Protein AF-A0A9E0M7H7-F1 (afdb_monomer)

Secondary structure (DSSP, 8-state):
---------PPPP-PEEP-HHHHHHHH-TTSTTHHHHHHHHHT-SS-EE--HHHHHHHHHHHHHHS---HHHHHTT-

Structure (mmCIF, N/CA/C/O backbone):
data_AF-A0A9E0M7H7-F1
#
_entry.id   AF-A0A9E0M7H7-F1
#
loop_
_atom_site.group_PDB
_atom_site.id
_atom_site.type_symbo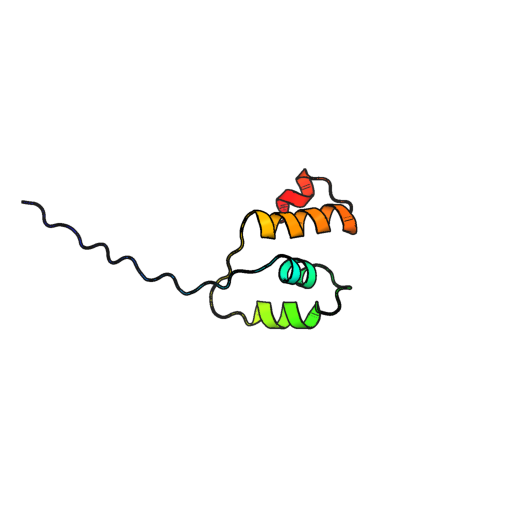l
_atom_site.label_atom_id
_atom_site.label_alt_id
_atom_site.label_comp_id
_atom_site.label_asym_id
_atom_site.label_entity_id
_atom_site.label_seq_id
_atom_site.pdbx_PDB_ins_code
_atom_site.Cartn_x
_atom_site.Cartn_y
_atom_site.Cartn_z
_atom_site.occupancy
_atom_site.B_iso_or_equiv
_atom_site.auth_seq_id
_atom_site.auth_comp_id
_atom_site.auth_asym_id
_atom_site.auth_atom_id
_atom_site.pdbx_PDB_model_num
ATOM 1 N N . MET A 1 1 ? -21.208 37.916 30.617 1.00 45.91 1 MET A N 1
ATOM 2 C CA . MET A 1 1 ? -2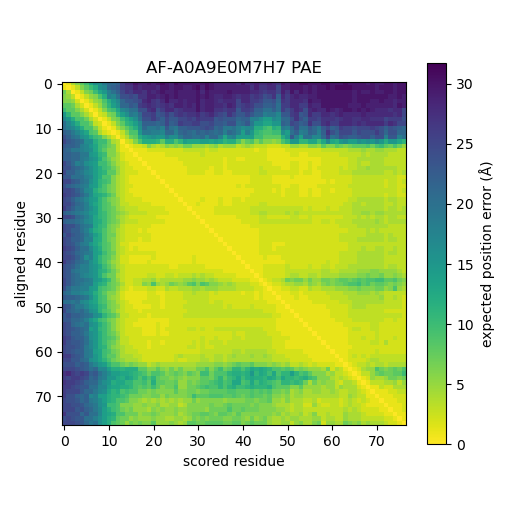0.563 36.599 30.807 1.00 45.91 1 MET A CA 1
ATOM 3 C C . MET A 1 1 ? -21.040 35.669 29.689 1.00 45.91 1 MET A C 1
ATOM 5 O O . MET A 1 1 ? -22.180 35.231 29.781 1.00 45.91 1 MET A O 1
ATOM 9 N N . PRO A 1 2 ? -20.294 35.418 28.596 1.00 52.34 2 PRO A N 1
ATOM 10 C CA . PRO A 1 2 ? -20.711 34.414 27.623 1.00 52.34 2 PRO A CA 1
ATOM 11 C C . PRO A 1 2 ? -20.227 33.026 28.066 1.00 52.34 2 PRO A C 1
ATOM 13 O O . PRO A 1 2 ? -19.068 32.842 28.434 1.00 52.34 2 PRO A O 1
ATOM 16 N N . ALA A 1 3 ? -21.147 32.064 28.062 1.00 5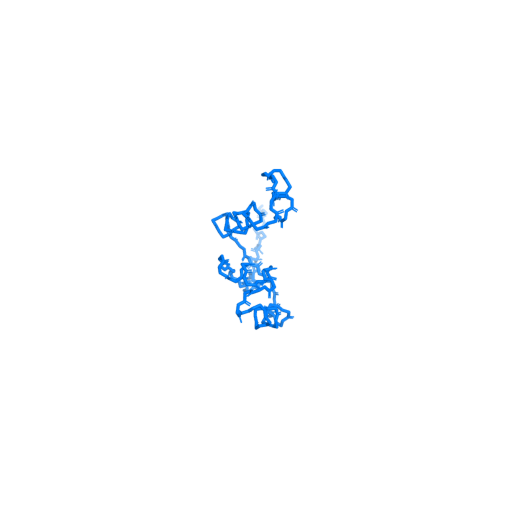4.88 3 ALA A N 1
ATOM 17 C CA . ALA A 1 3 ? -20.908 30.676 28.431 1.00 54.88 3 ALA A CA 1
ATOM 18 C C . ALA A 1 3 ? -19.979 29.977 27.423 1.00 54.88 3 ALA A C 1
ATOM 20 O O . ALA A 1 3 ? -20.168 30.072 26.207 1.00 54.88 3 ALA A O 1
ATOM 21 N N . ALA A 1 4 ? -18.989 29.246 27.937 1.00 55.94 4 ALA A N 1
ATOM 22 C CA . ALA A 1 4 ? -18.099 28.407 27.149 1.00 55.94 4 ALA A CA 1
ATOM 23 C C . ALA A 1 4 ? -18.897 27.272 26.482 1.00 55.94 4 ALA A C 1
ATOM 25 O O . ALA A 1 4 ? -19.447 26.398 27.152 1.00 55.94 4 ALA A O 1
ATOM 26 N N . LYS A 1 5 ? -18.969 27.283 25.145 1.00 57.94 5 LYS A N 1
ATOM 27 C CA . LYS A 1 5 ? -19.513 26.168 24.359 1.00 57.94 5 LYS A CA 1
ATOM 28 C C . LYS A 1 5 ? -18.578 24.970 24.497 1.00 57.94 5 LYS A C 1
ATOM 30 O O . LYS A 1 5 ? -17.477 24.972 23.949 1.00 57.94 5 LYS A O 1
ATOM 35 N N . ASN A 1 6 ? -19.047 23.949 25.203 1.00 58.69 6 ASN A N 1
ATOM 36 C CA . ASN A 1 6 ? -18.376 22.667 25.347 1.00 58.69 6 ASN A CA 1
ATOM 37 C C . ASN A 1 6 ? -18.372 21.956 23.977 1.00 58.69 6 ASN A C 1
ATOM 39 O O . ASN A 1 6 ? -19.338 21.289 23.607 1.00 58.69 6 ASN A O 1
ATOM 43 N N . ARG A 1 7 ? -17.323 22.165 23.168 1.00 61.09 7 ARG A N 1
ATOM 44 C CA . ARG A 1 7 ? -17.110 21.397 21.932 1.00 61.09 7 ARG A CA 1
ATOM 45 C C . ARG A 1 7 ? -16.663 20.002 22.343 1.00 61.09 7 ARG A C 1
ATOM 47 O O . ARG A 1 7 ? -15.477 19.772 22.555 1.00 61.09 7 ARG A O 1
ATOM 54 N N . GLY A 1 8 ? -17.616 19.085 22.483 1.00 53.00 8 GLY A N 1
ATOM 55 C CA . GLY A 1 8 ? -17.306 17.666 22.589 1.00 53.00 8 GLY A CA 1
ATOM 56 C C . GLY A 1 8 ? -16.470 17.261 21.378 1.00 53.00 8 GLY A C 1
ATOM 57 O O . GLY A 1 8 ? -16.962 17.288 20.252 1.00 53.00 8 GLY A O 1
ATOM 58 N N . ILE A 1 9 ? -15.192 16.950 21.596 1.00 66.19 9 ILE A N 1
ATOM 59 C CA . ILE A 1 9 ? -14.338 16.360 20.569 1.00 66.19 9 ILE A CA 1
ATOM 60 C C . ILE A 1 9 ? -14.906 14.962 20.337 1.00 66.19 9 ILE A C 1
ATOM 62 O O . ILE A 1 9 ? -14.770 14.084 21.191 1.00 66.19 9 ILE A O 1
ATOM 66 N N . ALA A 1 10 ? -15.616 14.774 19.224 1.00 60.97 10 ALA A N 1
ATOM 67 C CA . ALA A 1 10 ? -16.078 13.457 18.816 1.00 60.97 10 ALA A CA 1
ATOM 68 C C . ALA A 1 10 ? -14.859 12.525 18.751 1.00 60.97 10 ALA A C 1
ATOM 70 O O . ALA A 1 10 ? -13.856 12.868 18.122 1.00 60.97 10 ALA A O 1
ATOM 71 N N . LYS A 1 11 ? -14.918 11.370 19.428 1.00 63.06 11 LYS A N 1
ATOM 72 C CA . LYS A 1 11 ? -13.876 10.347 19.286 1.00 63.06 11 LYS A CA 1
ATOM 73 C C . LYS A 1 11 ? -13.822 9.961 17.805 1.00 63.06 11 LYS A C 1
ATOM 75 O O . LYS A 1 11 ? -14.857 9.533 17.289 1.00 63.06 11 LYS A O 1
ATOM 80 N N . PRO A 1 12 ? -12.679 10.115 17.117 1.00 62.97 12 PRO A N 1
ATOM 81 C CA . PRO A 1 12 ? -12.578 9.655 15.744 1.00 62.97 12 PRO A CA 1
ATOM 82 C C . PRO A 1 12 ? -12.867 8.152 15.722 1.00 62.97 12 PRO A C 1
ATOM 84 O O . PRO A 1 12 ? -12.377 7.410 16.578 1.00 62.97 12 PRO A O 1
ATOM 87 N N . SER A 1 13 ? -13.691 7.707 14.770 1.00 68.00 13 SER A N 1
ATOM 88 C CA . SER A 1 13 ? -13.818 6.282 14.468 1.00 68.00 13 SER A CA 1
ATOM 89 C C . SER A 1 13 ? -12.412 5.738 14.219 1.00 68.00 13 SER A C 1
ATOM 91 O O . SER A 1 13 ? -11.673 6.334 13.434 1.00 68.00 13 SER A O 1
ATOM 93 N N . ALA A 1 14 ? -12.023 4.672 14.917 1.00 82.94 14 ALA A N 1
ATOM 94 C CA . ALA A 1 14 ? -10.663 4.149 14.852 1.00 82.94 14 ALA A CA 1
ATOM 95 C C . ALA A 1 14 ? -10.321 3.755 13.405 1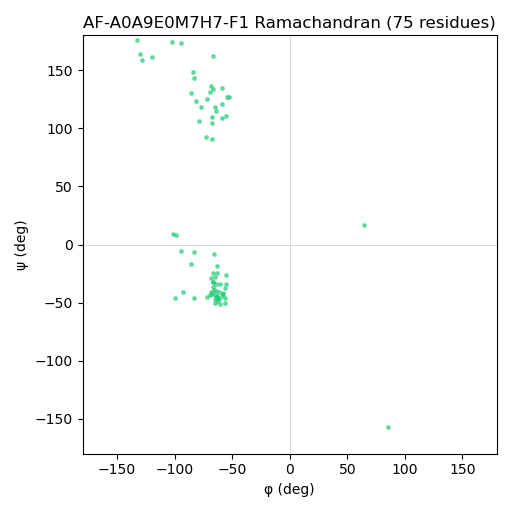.00 82.94 14 ALA A C 1
ATOM 97 O O . ALA A 1 14 ? -10.878 2.795 12.882 1.00 82.94 14 ALA A O 1
ATOM 98 N N . ALA A 1 15 ? -9.446 4.525 12.755 1.00 91.00 15 ALA A N 1
ATOM 99 C CA . ALA A 1 15 ? -8.943 4.213 11.424 1.00 91.00 15 ALA A CA 1
ATOM 100 C C . ALA A 1 15 ? -7.784 3.217 11.530 1.00 91.00 15 ALA A C 1
ATOM 102 O O . ALA A 1 15 ? -6.958 3.314 12.441 1.00 91.00 15 ALA A O 1
ATOM 103 N N . THR A 1 16 ? -7.688 2.284 10.587 1.00 95.31 16 THR A N 1
ATOM 104 C CA . THR A 1 16 ? -6.556 1.355 10.533 1.00 95.31 16 THR A CA 1
ATOM 105 C C . THR A 1 16 ? -5.362 2.018 9.857 1.00 95.31 16 THR A C 1
ATOM 107 O O . THR A 1 16 ? -5.456 2.478 8.721 1.00 95.31 16 THR A O 1
ATOM 110 N N . LEU A 1 17 ? -4.224 2.071 10.548 1.00 95.56 17 LEU A N 1
ATOM 111 C CA . LEU A 1 17 ? -2.978 2.560 9.966 1.00 95.56 17 LEU A CA 1
ATOM 112 C C . LEU A 1 17 ? -2.373 1.476 9.070 1.00 95.56 17 LEU A C 1
ATOM 114 O O . LEU A 1 17 ? -2.039 0.398 9.556 1.00 95.56 17 LEU A O 1
ATOM 118 N N . LEU A 1 18 ? -2.230 1.766 7.778 1.00 97.44 18 LEU A N 1
ATOM 119 C CA . LEU A 1 18 ? -1.600 0.849 6.831 1.00 97.44 18 LEU A CA 1
ATOM 120 C C . LEU A 1 18 ? -0.076 1.011 6.859 1.00 97.44 18 LEU A C 1
ATOM 122 O O . LEU A 1 18 ? 0.445 2.114 7.062 1.00 97.44 18 LEU A O 1
ATOM 126 N N . ASP A 1 19 ? 0.635 -0.082 6.599 1.00 97.25 19 ASP A N 1
ATOM 127 C CA . ASP A 1 19 ? 2.083 -0.093 6.407 1.00 97.25 19 ASP A CA 1
ATOM 128 C C . ASP A 1 19 ? 2.466 -0.198 4.920 1.00 97.25 19 ASP A C 1
ATOM 130 O O . ASP A 1 19 ? 1.620 -0.330 4.032 1.00 97.25 19 ASP A O 1
ATOM 134 N N . GLY A 1 20 ? 3.767 -0.105 4.634 1.00 96.81 20 GLY A N 1
ATOM 135 C CA . GLY A 1 20 ? 4.277 -0.188 3.266 1.00 96.81 20 GLY A CA 1
ATOM 136 C C . GLY A 1 20 ? 4.098 -1.565 2.620 1.00 96.81 20 GLY A C 1
ATOM 137 O O . GLY A 1 20 ? 3.872 -1.632 1.415 1.00 96.81 20 GLY A O 1
ATOM 138 N N . ASN A 1 21 ? 4.160 -2.650 3.395 1.00 96.56 21 ASN A N 1
ATOM 139 C CA . ASN A 1 21 ? 4.041 -4.010 2.864 1.00 96.56 21 ASN A CA 1
ATOM 140 C C . ASN A 1 21 ? 2.627 -4.276 2.357 1.00 96.56 21 ASN A C 1
ATOM 142 O O . ASN A 1 21 ? 2.448 -4.857 1.289 1.00 96.56 21 ASN A O 1
ATOM 146 N N . LEU A 1 22 ? 1.625 -3.810 3.097 1.00 97.25 22 LEU A N 1
ATOM 147 C CA . LEU A 1 22 ? 0.241 -3.902 2.682 1.00 97.25 22 LEU A CA 1
ATOM 148 C C . LEU A 1 22 ? -0.017 -3.067 1.423 1.00 97.25 22 LEU A C 1
ATOM 150 O O . LEU A 1 22 ? -0.665 -3.562 0.507 1.00 97.25 22 LEU A O 1
ATOM 154 N N . LEU A 1 23 ? 0.518 -1.841 1.335 1.00 96.44 23 LEU A N 1
ATOM 155 C CA . LEU A 1 23 ? 0.391 -1.034 0.113 1.00 96.44 23 LEU A CA 1
ATOM 156 C C . LEU A 1 23 ? 1.040 -1.712 -1.102 1.00 96.44 23 LEU A C 1
ATOM 158 O O . LEU A 1 23 ? 0.454 -1.696 -2.181 1.00 96.44 23 LEU A O 1
ATOM 162 N N . ILE A 1 24 ? 2.213 -2.333 -0.931 1.00 95.50 24 ILE A N 1
ATOM 163 C CA . ILE A 1 24 ? 2.860 -3.116 -1.994 1.00 95.50 24 ILE A CA 1
ATOM 164 C C . ILE A 1 24 ? 1.957 -4.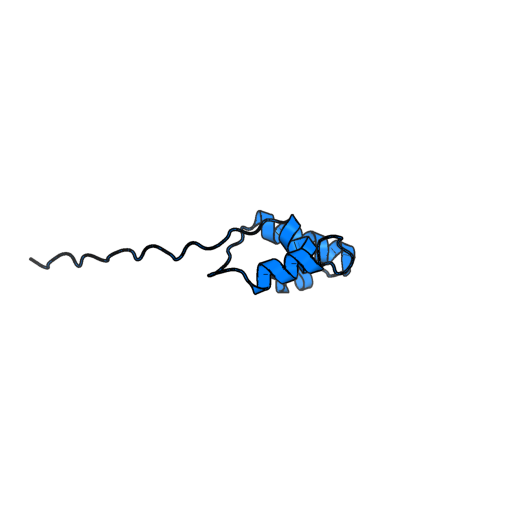279 -2.409 1.00 95.50 24 ILE A C 1
ATOM 166 O O . ILE A 1 24 ? 1.655 -4.419 -3.590 1.00 95.50 24 ILE A O 1
ATOM 170 N N . ALA A 1 25 ? 1.476 -5.071 -1.448 1.00 97.19 25 ALA A N 1
ATOM 171 C CA . ALA A 1 25 ? 0.616 -6.217 -1.722 1.00 97.19 25 ALA A CA 1
ATOM 172 C C . ALA A 1 25 ? -0.699 -5.820 -2.414 1.00 97.19 25 ALA A C 1
ATOM 174 O O . ALA A 1 25 ? -1.197 -6.573 -3.243 1.00 97.19 25 ALA A O 1
ATOM 175 N N . LEU A 1 26 ? -1.262 -4.646 -2.110 1.00 95.94 26 LEU A N 1
ATOM 176 C CA . LEU A 1 26 ? -2.485 -4.154 -2.751 1.00 95.94 26 LEU A CA 1
ATOM 177 C C . LEU A 1 26 ? -2.298 -3.796 -4.230 1.00 95.94 26 LEU A C 1
ATOM 179 O O . LEU A 1 26 ? -3.261 -3.885 -4.991 1.00 95.94 26 LEU A O 1
ATOM 183 N N . VAL A 1 27 ? -1.091 -3.397 -4.631 1.00 93.06 27 VAL A N 1
ATOM 184 C CA . VAL A 1 27 ? -0.798 -2.917 -5.987 1.00 93.06 27 VAL A CA 1
ATOM 185 C C . VAL A 1 27 ? -0.155 -3.981 -6.863 1.00 93.06 27 VAL A C 1
ATOM 187 O O . VAL A 1 27 ? -0.530 -4.116 -8.022 1.00 93.06 27 VAL A O 1
ATOM 190 N N . ASP A 1 28 ? 0.837 -4.696 -6.343 1.00 92.69 28 ASP A N 1
ATOM 191 C CA . ASP A 1 28 ? 1.592 -5.672 -7.119 1.00 92.69 28 ASP A CA 1
ATOM 192 C C . ASP A 1 28 ? 0.791 -6.973 -7.251 1.00 92.69 28 ASP A C 1
ATOM 194 O O . ASP A 1 28 ? 0.664 -7.740 -6.295 1.00 92.69 28 ASP A O 1
ATOM 198 N N . GLU A 1 29 ? 0.247 -7.221 -8.444 1.00 93.69 29 GLU A N 1
ATOM 199 C CA . GLU A 1 29 ? -0.528 -8.429 -8.754 1.00 93.69 29 GLU A CA 1
ATOM 200 C C . GLU A 1 29 ? 0.302 -9.717 -8.635 1.00 93.69 29 GLU A C 1
ATOM 202 O O . GLU A 1 29 ? -0.256 -10.784 -8.378 1.00 93.69 29 GLU A O 1
ATOM 207 N N . ALA A 1 30 ? 1.630 -9.630 -8.775 1.00 93.25 30 ALA A N 1
ATOM 208 C CA . ALA A 1 30 ? 2.534 -10.765 -8.610 1.00 93.25 30 ALA A CA 1
ATOM 209 C C . ALA A 1 30 ? 2.901 -11.028 -7.138 1.00 93.25 30 ALA A C 1
ATOM 211 O O . ALA A 1 30 ? 3.544 -12.036 -6.827 1.00 93.25 30 ALA A O 1
ATOM 212 N N . HIS A 1 31 ? 2.495 -10.156 -6.210 1.00 95.19 31 HIS A N 1
ATOM 213 C CA . HIS A 1 31 ? 2.789 -10.322 -4.796 1.00 95.19 31 HIS A CA 1
ATOM 214 C C . HIS A 1 31 ? 2.017 -11.514 -4.215 1.00 95.19 31 HIS A C 1
ATOM 216 O O . HIS A 1 31 ? 0.797 -11.610 -4.339 1.00 95.19 31 HIS A O 1
ATOM 222 N N . VAL A 1 32 ? 2.704 -12.396 -3.482 1.00 97.62 32 VAL A N 1
ATOM 223 C CA . VAL A 1 32 ? 2.114 -13.621 -2.893 1.00 97.62 32 VAL A CA 1
ATOM 224 C C . VAL A 1 32 ? 0.886 -13.353 -2.008 1.00 97.62 32 VAL A C 1
ATOM 226 O O . VAL A 1 32 ? 0.021 -14.212 -1.860 1.00 97.62 32 VAL A O 1
ATOM 229 N N . HIS A 1 33 ? 0.796 -12.150 -1.435 1.00 98.31 33 HIS A N 1
ATOM 230 C CA . HIS A 1 33 ? -0.320 -11.718 -0.590 1.00 98.31 33 HIS A CA 1
ATOM 231 C C . HIS A 1 33 ? -1.369 -10.852 -1.304 1.00 98.31 33 HIS A C 1
ATOM 233 O O . HIS A 1 33 ? -2.237 -10.308 -0.627 1.00 98.31 33 HIS A O 1
ATOM 239 N N . HIS A 1 34 ? -1.311 -10.688 -2.631 1.00 97.81 34 HIS A N 1
ATOM 240 C CA . HIS A 1 34 ? -2.181 -9.756 -3.357 1.00 97.81 34 HIS A CA 1
ATOM 241 C C . HIS A 1 34 ? -3.671 -10.022 -3.113 1.00 97.81 34 HIS A C 1
ATOM 243 O O . HIS A 1 34 ? -4.431 -9.135 -2.717 1.00 97.81 34 HIS A O 1
ATOM 249 N N . VAL A 1 35 ? -4.086 -11.281 -3.269 1.00 98.38 35 VAL A N 1
ATOM 250 C CA . VAL A 1 35 ? -5.483 -11.695 -3.090 1.00 98.38 35 VAL A CA 1
ATOM 251 C C . VAL A 1 35 ? -5.943 -11.481 -1.645 1.00 98.38 35 VAL A C 1
ATOM 253 O O . VAL A 1 35 ? -7.018 -10.926 -1.411 1.00 98.38 35 VAL A O 1
ATOM 256 N N . GLN A 1 36 ? -5.126 -11.877 -0.665 1.00 98.44 36 GLN A N 1
ATOM 257 C CA . GLN A 1 36 ? -5.460 -11.744 0.754 1.00 98.44 36 GLN A CA 1
ATOM 258 C C . GLN A 1 36 ? -5.516 -10.273 1.179 1.00 98.44 36 GLN A C 1
ATOM 260 O O . GLN A 1 36 ? -6.453 -9.881 1.871 1.00 98.44 36 GLN A O 1
ATOM 265 N N . ALA A 1 37 ? -4.566 -9.450 0.727 1.00 98.25 37 ALA A N 1
ATOM 266 C CA . ALA A 1 37 ? -4.520 -8.019 1.011 1.00 98.25 37 ALA A CA 1
ATOM 267 C C . ALA A 1 37 ? -5.755 -7.300 0.460 1.00 98.25 37 ALA A C 1
ATOM 269 O O . ALA A 1 37 ? -6.406 -6.555 1.193 1.00 98.25 37 ALA A O 1
ATOM 270 N N . ARG A 1 38 ? -6.135 -7.571 -0.798 1.00 98.00 38 ARG A N 1
ATOM 271 C CA . ARG A 1 38 ? -7.348 -6.997 -1.401 1.00 98.00 38 ARG A CA 1
ATOM 272 C C . ARG A 1 38 ? -8.608 -7.437 -0.675 1.00 98.00 38 ARG A C 1
ATOM 274 O O . ARG A 1 38 ? -9.445 -6.596 -0.361 1.00 98.00 38 ARG A O 1
ATOM 281 N N . SER A 1 39 ? -8.732 -8.730 -0.374 1.00 98.06 39 SER A N 1
ATOM 282 C CA . SER A 1 39 ? -9.875 -9.249 0.379 1.00 98.06 39 SER A CA 1
ATOM 283 C C . SER A 1 39 ? -9.985 -8.584 1.749 1.00 98.06 39 SER A C 1
ATOM 285 O O . SER A 1 39 ? -11.073 -8.188 2.151 1.00 98.06 39 SER A O 1
ATOM 287 N N . TRP A 1 40 ? -8.875 -8.437 2.470 1.00 97.44 40 TRP A N 1
ATOM 288 C CA . TRP A 1 40 ? -8.863 -7.773 3.770 1.00 97.44 40 TRP A CA 1
ATOM 289 C C . TRP A 1 40 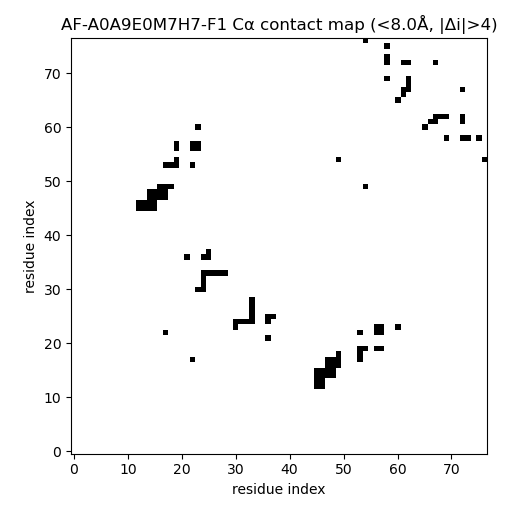? -9.235 -6.288 3.655 1.00 97.44 40 TRP A C 1
ATOM 291 O O . TRP A 1 40 ? -10.102 -5.821 4.388 1.00 97.44 40 TRP A O 1
ATOM 301 N N . PHE A 1 41 ? -8.647 -5.566 2.698 1.00 97.06 41 PHE A N 1
ATOM 302 C CA . PHE A 1 41 ? -8.854 -4.126 2.530 1.00 97.06 41 PHE A CA 1
ATOM 303 C C . PHE A 1 41 ? -10.294 -3.780 2.131 1.00 97.06 41 PHE A C 1
ATOM 305 O O . PHE A 1 41 ? -10.862 -2.827 2.651 1.00 97.06 41 PHE A O 1
ATOM 312 N N . LEU A 1 42 ? -10.917 -4.591 1.268 1.00 96.62 42 LEU A N 1
ATOM 313 C CA . LEU A 1 42 ? -12.324 -4.424 0.879 1.00 96.62 42 LEU A CA 1
ATOM 314 C C . LEU A 1 42 ? -13.307 -4.664 2.033 1.00 96.62 42 LEU A C 1
ATOM 316 O O . LEU A 1 42 ? -14.422 -4.155 1.995 1.00 96.62 42 LEU A O 1
ATOM 320 N N . ASN A 1 43 ? -12.902 -5.435 3.044 1.00 96.06 43 ASN A N 1
ATOM 321 C CA . ASN A 1 43 ? -13.710 -5.738 4.225 1.00 96.06 43 ASN A CA 1
ATOM 322 C C . ASN A 1 43 ? -13.305 -4.902 5.451 1.00 96.06 43 ASN A C 1
ATOM 324 O O . ASN A 1 43 ? -13.761 -5.191 6.559 1.00 96.06 43 ASN A O 1
ATOM 328 N N . LEU A 1 44 ? -12.440 -3.893 5.285 1.00 93.69 44 LEU A N 1
ATOM 329 C CA . LEU A 1 44 ? -11.943 -3.081 6.389 1.00 93.69 44 LEU A CA 1
ATOM 330 C C . LEU A 1 44 ? -13.092 -2.278 7.023 1.00 93.69 44 LEU A C 1
ATOM 332 O O . LEU A 1 44 ? -13.690 -1.435 6.349 1.00 93.69 44 LEU A O 1
ATOM 336 N N . PRO A 1 45 ? -13.417 -2.491 8.312 1.00 87.69 45 PRO A N 1
ATOM 337 C CA . PRO A 1 45 ? -14.419 -1.675 8.973 1.00 87.69 45 PRO A CA 1
ATOM 338 C C . PRO A 1 45 ? -13.861 -0.272 9.233 1.00 87.69 45 PRO A C 1
ATOM 340 O O . PRO A 1 45 ? -12.841 -0.106 9.899 1.00 87.69 45 PRO A O 1
ATOM 343 N N . GLY A 1 46 ? -14.569 0.750 8.755 1.00 88.31 46 GLY A N 1
ATOM 344 C CA . GLY A 1 46 ? -14.172 2.146 8.930 1.00 88.31 46 GLY A CA 1
ATOM 345 C C . GLY A 1 46 ? -13.186 2.631 7.867 1.00 88.31 46 GLY A C 1
ATOM 346 O O . GLY A 1 46 ? -13.161 2.139 6.744 1.00 88.31 46 GLY A O 1
ATOM 347 N N . GLY A 1 47 ? -12.426 3.672 8.203 1.00 92.12 47 GLY A N 1
ATOM 348 C CA . GLY A 1 47 ? -11.428 4.253 7.308 1.00 92.12 47 GLY A CA 1
ATOM 349 C C . GLY A 1 47 ? -10.032 3.682 7.536 1.00 92.12 47 GLY A C 1
ATOM 350 O O . GLY A 1 47 ? -9.769 2.978 8.513 1.00 92.12 47 GLY A O 1
ATOM 351 N N . PHE A 1 48 ? -9.106 4.072 6.669 1.00 95.31 48 PHE A N 1
ATOM 352 C CA . PHE A 1 48 ? -7.686 3.818 6.859 1.00 95.31 48 PHE A CA 1
ATOM 353 C C . PHE A 1 48 ? -6.904 5.128 6.932 1.00 95.31 48 PHE A C 1
ATOM 355 O O . PHE A 1 48 ? -7.372 6.186 6.512 1.00 95.31 48 PHE A O 1
ATOM 362 N N . ALA A 1 49 ? -5.697 5.042 7.472 1.00 95.25 49 ALA A N 1
ATOM 363 C CA . ALA A 1 49 ? -4.723 6.118 7.477 1.00 95.25 49 ALA A CA 1
ATOM 364 C C . ALA A 1 49 ? -3.386 5.607 6.937 1.00 95.25 49 ALA A C 1
ATOM 366 O O . ALA A 1 49 ? -3.096 4.411 6.959 1.00 95.25 49 ALA A O 1
ATOM 367 N N . THR A 1 50 ? -2.551 6.531 6.478 1.00 95.69 50 THR A N 1
ATOM 368 C CA . THR A 1 50 ? -1.154 6.277 6.108 1.00 95.69 50 THR A CA 1
ATOM 369 C C . THR A 1 50 ? -0.270 7.360 6.726 1.00 95.69 50 THR A C 1
ATOM 371 O O . THR A 1 50 ? -0.763 8.294 7.361 1.00 95.69 50 THR A O 1
ATOM 374 N N . CYS A 1 51 ? 1.045 7.244 6.561 1.00 95.75 51 CYS A N 1
ATOM 375 C CA . CYS A 1 51 ? 1.995 8.302 6.897 1.00 95.75 51 CYS A CA 1
ATOM 376 C C . CYS A 1 51 ? 2.949 8.552 5.717 1.00 95.75 51 CYS A C 1
ATOM 378 O O . CYS A 1 51 ? 3.073 7.675 4.855 1.00 95.75 51 CYS A O 1
ATOM 380 N N . PRO A 1 52 ? 3.673 9.688 5.682 1.00 95.81 52 PRO A N 1
ATOM 381 C CA . PRO A 1 52 ? 4.576 10.010 4.573 1.00 95.81 52 PRO A CA 1
ATOM 382 C C . PRO A 1 52 ? 5.627 8.926 4.281 1.00 95.81 52 PRO A C 1
ATOM 384 O O . PRO A 1 52 ? 5.957 8.671 3.126 1.00 95.81 52 PRO A O 1
ATOM 387 N N . ILE A 1 53 ? 6.120 8.230 5.314 1.00 96.06 53 ILE A N 1
ATOM 388 C CA . ILE A 1 53 ? 7.092 7.136 5.148 1.00 96.06 53 ILE A CA 1
ATOM 389 C C . ILE A 1 53 ? 6.440 5.919 4.467 1.00 96.06 53 ILE A C 1
ATOM 391 O O . ILE A 1 53 ? 7.018 5.338 3.543 1.00 96.06 53 ILE A O 1
ATOM 395 N N . THR A 1 54 ? 5.222 5.552 4.876 1.00 96.75 54 THR A N 1
ATOM 396 C CA . THR A 1 54 ? 4.438 4.481 4.240 1.00 96.75 54 THR A CA 1
ATOM 397 C C . THR A 1 54 ? 4.113 4.828 2.785 1.00 96.75 54 THR A C 1
ATOM 399 O O . THR A 1 54 ? 4.370 4.022 1.893 1.00 96.75 54 THR A O 1
ATOM 402 N N . GLN A 1 55 ? 3.641 6.048 2.520 1.00 95.88 55 GLN A N 1
ATOM 403 C CA . GLN A 1 55 ? 3.361 6.551 1.170 1.00 95.88 55 GLN A CA 1
ATOM 404 C C . GLN A 1 55 ? 4.609 6.511 0.273 1.00 95.88 55 GLN A C 1
ATOM 406 O O . GLN A 1 55 ? 4.562 6.025 -0.856 1.00 95.88 55 GLN A O 1
ATOM 411 N N . GLY A 1 56 ? 5.770 6.910 0.803 1.00 95.50 56 GLY A N 1
ATOM 412 C CA . GLY A 1 56 ? 7.049 6.831 0.097 1.00 95.50 56 GLY A CA 1
ATOM 413 C C . GLY A 1 56 ? 7.491 5.404 -0.257 1.00 95.50 56 GLY A C 1
ATOM 414 O O . GLY A 1 56 ? 8.342 5.223 -1.128 1.00 95.50 56 GLY A O 1
ATOM 415 N N . THR A 1 57 ? 6.940 4.371 0.387 1.00 95.19 57 THR A N 1
ATOM 416 C CA . THR A 1 57 ? 7.161 2.971 -0.016 1.00 95.19 57 THR A CA 1
ATOM 417 C C . THR A 1 57 ? 6.436 2.651 -1.318 1.00 95.19 57 THR A C 1
ATOM 419 O O . THR A 1 57 ? 7.052 2.101 -2.230 1.00 95.19 57 THR A O 1
ATOM 422 N N . LEU A 1 58 ? 5.180 3.081 -1.440 1.00 93.56 58 LEU A N 1
ATOM 423 C CA . LEU A 1 58 ? 4.389 2.917 -2.655 1.00 93.56 58 LEU A CA 1
ATOM 424 C C . LEU A 1 58 ? 5.000 3.679 -3.841 1.00 93.56 58 LEU A C 1
ATOM 426 O O . LEU A 1 58 ? 5.166 3.107 -4.916 1.00 93.56 58 LEU A O 1
ATOM 430 N N . LEU A 1 59 ? 5.428 4.929 -3.630 1.00 93.75 59 LEU A N 1
ATOM 431 C CA . LEU A 1 59 ? 6.099 5.721 -4.669 1.00 93.75 59 LEU A CA 1
ATOM 432 C C . LEU A 1 59 ? 7.343 5.015 -5.225 1.00 93.75 59 LEU A C 1
ATOM 434 O O . LEU A 1 59 ? 7.520 4.912 -6.438 1.00 93.75 59 LEU A O 1
ATOM 438 N N . ARG A 1 60 ? 8.194 4.475 -4.343 1.00 92.25 60 ARG A N 1
ATOM 439 C CA . ARG A 1 60 ? 9.404 3.746 -4.753 1.00 92.25 60 ARG A CA 1
ATOM 440 C C . ARG A 1 60 ? 9.086 2.470 -5.527 1.00 92.25 60 ARG A C 1
ATOM 442 O O . ARG A 1 60 ? 9.859 2.123 -6.417 1.00 92.25 60 ARG A O 1
ATOM 449 N N . LEU A 1 61 ? 7.993 1.780 -5.198 1.00 91.19 61 LEU A N 1
ATOM 450 C CA . LEU A 1 61 ? 7.529 0.623 -5.965 1.00 91.19 61 LEU A CA 1
ATOM 451 C C . LEU A 1 61 ? 7.110 1.048 -7.377 1.00 91.19 61 LEU A C 1
ATOM 453 O O . LEU A 1 61 ? 7.611 0.487 -8.345 1.00 91.19 61 LEU A O 1
ATOM 457 N N . MET A 1 62 ? 6.268 2.078 -7.493 1.00 88.50 62 MET A N 1
ATOM 458 C CA . MET A 1 62 ? 5.768 2.592 -8.776 1.00 88.50 62 MET A CA 1
ATOM 459 C C . MET A 1 62 ? 6.890 3.034 -9.716 1.00 88.50 62 MET A C 1
ATOM 461 O O . MET A 1 62 ? 6.878 2.715 -10.904 1.00 88.50 62 MET A O 1
ATOM 465 N N . MET A 1 63 ? 7.901 3.715 -9.178 1.00 89.75 63 MET A N 1
ATOM 466 C CA . MET A 1 63 ? 9.070 4.127 -9.957 1.00 89.75 63 MET A CA 1
ATOM 467 C C . MET A 1 63 ? 9.917 2.935 -10.423 1.00 89.75 63 MET A C 1
ATOM 469 O O . MET A 1 63 ? 10.532 2.994 -11.483 1.00 89.75 63 MET A O 1
ATOM 473 N N . ARG A 1 64 ? 9.971 1.850 -9.638 1.00 86.50 64 ARG A N 1
ATOM 474 C CA . ARG A 1 64 ? 10.784 0.662 -9.948 1.00 86.50 64 ARG A CA 1
ATOM 475 C C . ARG A 1 64 ? 10.099 -0.304 -10.906 1.00 86.50 64 ARG A C 1
ATOM 477 O O . ARG A 1 64 ? 10.754 -0.800 -11.812 1.00 86.50 64 ARG A O 1
ATOM 484 N N . VAL A 1 65 ? 8.826 -0.607 -10.666 1.00 81.00 65 VAL A N 1
ATOM 485 C CA . VAL A 1 65 ? 8.099 -1.678 -11.367 1.00 81.00 65 VAL A CA 1
ATOM 486 C C . VAL A 1 65 ? 7.371 -1.138 -12.592 1.00 81.00 65 VAL A C 1
ATOM 488 O O . VAL A 1 65 ? 7.410 -1.757 -13.649 1.00 81.00 65 VAL A O 1
ATOM 491 N N . SER A 1 66 ? 6.764 0.042 -12.474 1.00 76.12 66 SER A N 1
ATOM 492 C CA . SER A 1 66 ? 5.942 0.627 -13.539 1.00 76.12 66 SER A CA 1
ATOM 493 C C . SER A 1 66 ? 6.721 1.588 -14.442 1.00 76.12 66 SER A C 1
ATOM 495 O O . SER A 1 66 ? 6.166 2.104 -15.408 1.00 76.12 66 SER A O 1
ATOM 497 N N 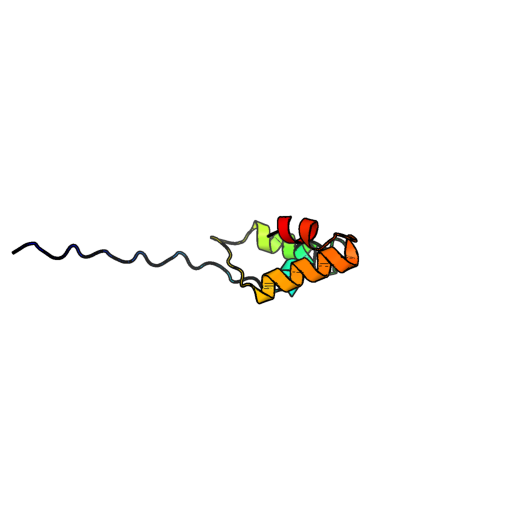. GLY A 1 67 ? 7.991 1.872 -14.120 1.00 80.94 67 GLY A N 1
ATOM 498 C CA . GLY A 1 67 ? 8.827 2.831 -14.852 1.00 80.94 67 GLY A CA 1
ATOM 499 C C . GLY A 1 67 ? 8.330 4.279 -14.775 1.00 80.94 67 GLY A C 1
ATOM 500 O O . GLY A 1 67 ? 8.734 5.109 -15.587 1.00 80.94 67 GLY A O 1
ATOM 501 N N . LEU A 1 68 ? 7.441 4.589 -13.824 1.00 85.00 68 LEU A N 1
ATOM 502 C CA . LEU A 1 68 ? 6.882 5.929 -13.667 1.00 85.00 68 LEU A CA 1
ATOM 503 C C . LEU A 1 68 ? 7.959 6.915 -13.200 1.00 85.00 68 LEU A C 1
ATOM 505 O O . LEU A 1 68 ? 8.726 6.638 -12.275 1.00 85.00 68 LEU A O 1
ATOM 509 N N . GLY A 1 69 ? 7.981 8.102 -13.806 1.00 85.94 69 GLY A N 1
ATOM 510 C CA . GLY A 1 69 ? 8.745 9.234 -13.299 1.00 85.94 69 GLY A CA 1
ATOM 511 C C . GLY A 1 69 ? 8.182 9.735 -11.967 1.00 85.94 69 GLY A C 1
ATOM 512 O O . GLY A 1 69 ? 7.038 9.455 -11.608 1.00 85.94 69 GLY A O 1
ATOM 513 N N . ALA A 1 70 ? 8.981 10.509 -11.227 1.00 81.94 70 ALA A N 1
ATOM 514 C CA . ALA A 1 70 ? 8.609 10.999 -9.894 1.00 81.94 70 ALA A CA 1
ATOM 515 C C . ALA A 1 70 ? 7.279 11.780 -9.884 1.00 81.94 70 ALA A C 1
ATOM 517 O O . ALA A 1 70 ? 6.475 11.626 -8.965 1.00 81.94 70 ALA A O 1
ATOM 518 N N . GLU A 1 71 ? 7.020 12.572 -10.925 1.00 87.38 71 GLU A N 1
ATOM 519 C CA . GLU A 1 71 ? 5.765 13.314 -11.085 1.00 87.38 71 GLU A CA 1
ATOM 520 C C . GLU A 1 71 ? 4.562 12.368 -11.223 1.00 87.38 71 GLU A C 1
ATOM 522 O O . GLU A 1 71 ? 3.590 12.497 -10.482 1.00 87.38 71 GLU A O 1
ATOM 527 N N . GLN A 1 72 ? 4.656 11.360 -12.100 1.00 86.25 72 GLN A N 1
ATOM 528 C CA . GLN A 1 72 ? 3.575 10.390 -12.297 1.00 86.25 72 GLN A CA 1
ATOM 529 C C . GLN A 1 72 ? 3.353 9.511 -11.062 1.00 86.25 72 GLN A C 1
ATOM 531 O O . GLN A 1 72 ? 2.215 9.190 -10.736 1.00 86.25 72 GLN A O 1
ATOM 536 N N . ALA A 1 73 ? 4.422 9.142 -10.353 1.00 84.94 73 ALA A N 1
ATOM 537 C CA . ALA A 1 73 ? 4.310 8.368 -9.123 1.00 84.94 73 ALA A CA 1
ATOM 538 C C . ALA A 1 73 ? 3.567 9.153 -8.030 1.00 84.94 73 ALA A C 1
ATOM 540 O O . ALA A 1 73 ? 2.739 8.583 -7.326 1.00 84.94 73 ALA A O 1
ATOM 541 N N . THR A 1 74 ? 3.820 10.461 -7.906 1.00 86.62 74 THR A N 1
ATOM 542 C CA . THR A 1 74 ? 3.200 11.296 -6.861 1.00 86.62 74 THR A CA 1
ATOM 543 C C . THR A 1 74 ? 1.684 11.418 -7.031 1.00 86.62 74 THR A C 1
ATOM 545 O O . THR A 1 74 ? 0.980 11.523 -6.035 1.00 86.62 74 THR A O 1
ATOM 548 N N . ALA A 1 75 ? 1.167 11.311 -8.260 1.00 88.12 75 ALA A N 1
ATOM 549 C CA . ALA A 1 75 ? -0.271 11.326 -8.547 1.00 88.12 75 ALA A CA 1
ATOM 550 C C . ALA A 1 75 ? -1.052 10.112 -7.992 1.00 88.12 75 ALA A C 1
ATOM 552 O O . ALA A 1 75 ? -2.277 10.084 -8.081 1.00 88.12 75 ALA A O 1
ATOM 553 N N . VAL A 1 76 ? -0.360 9.099 -7.459 1.00 83.12 76 VAL A N 1
ATOM 554 C CA . VAL A 1 76 ? -0.964 7.900 -6.850 1.00 83.12 76 VAL A CA 1
ATOM 555 C C . VAL A 1 76 ? -1.321 8.112 -5.368 1.00 83.12 76 VAL A C 1
ATOM 557 O O . VAL A 1 76 ? -2.074 7.316 -4.805 1.00 83.12 76 VAL A O 1
ATOM 560 N N . LEU A 1 77 ? -0.771 9.149 -4.726 1.00 82.94 77 LEU A N 1
ATOM 561 C CA . LEU A 1 77 ? -1.059 9.508 -3.332 1.00 82.94 77 LEU A CA 1
ATOM 562 C C . LEU A 1 77 ? -2.273 10.433 -3.225 1.00 82.94 77 LEU A C 1
ATOM 564 O O . LEU A 1 77 ? -3.023 10.254 -2.239 1.00 82.94 77 LEU A O 1
#

Radius of gyration: 17.96 Å; Cα contacts (8 Å, |Δi|>4): 60; chains: 1; bounding box: 32×50×46 Å

Sequence (77 aa):
MPAAKNRGIAKPSAATLLDGNLLIALVDEAHVHHVQARSWFLNLPGGFATC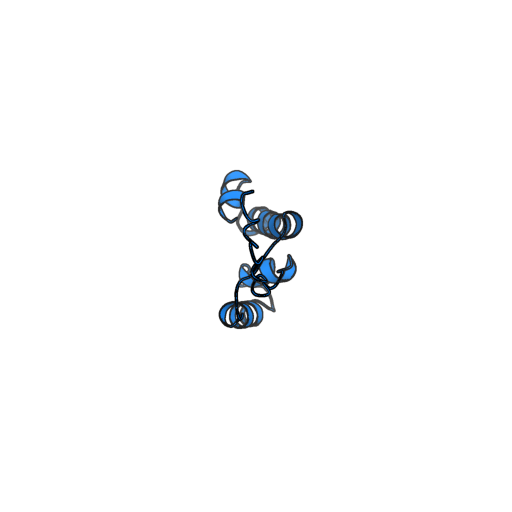PITQGTLLRLMMRVSGLGAEQATAVL

Nearest PDB structures (foldseek):
  5wz4-assembly1_B  TM=8.341E-01  e=1.090E-01  Mycobacterium tuberculosis H37Rv
  5x3t-assembly1_H  TM=7.783E-01  e=1.605E-01  Mycobacterium tuberculosis H37Rv
  5wzf-assembly1_A  TM=8.227E-01  e=2.689E-01  Mycobacterium tuberculosis H37Rv
  8ptk-assembly1_S  TM=4.102E-01  e=9.940E+00  Sus scrofa

Foldseek 3Di:
DDDDDPPDPPDPDDAAEDAQVLLCLCPDPPDPCVVVSVVCVVVDPDHHDYDPVSLVSQLVCCCPPVVDDSVRSVVVD

Solvent-accessible surface area (backbone atoms only — not comparable to full-atom values): 4757 Å² total; per-residue (Å²): 138,86,79,83,80,82,75,77,77,74,79,74,77,73,52,49,74,54,53,37,67,56,51,43,21,60,66,39,80,86,37,96,47,18,68,60,40,43,55,50,60,78,68,50,76,75,52,72,43,74,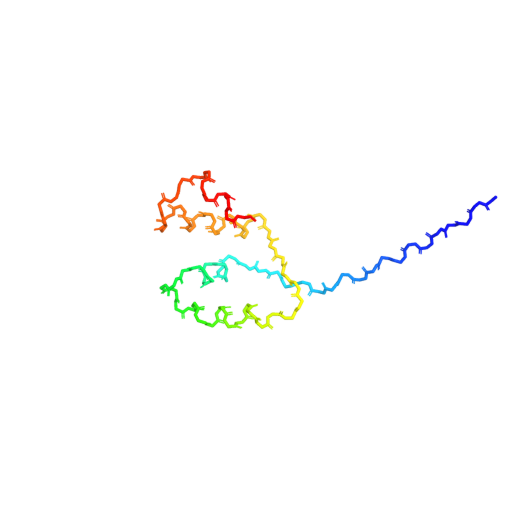47,75,70,31,52,53,43,46,37,54,45,37,38,66,76,70,67,35,51,73,72,66,29,57,75,76,113

Mean predicted aligned error: 8.24 Å

pLDDT: mean 86.77, std 13.88, range [45.91, 98.44]